Protein AF-A0A9W8LAB2-F1 (afdb_monomer_lite)

InterPro domains:
  IPR015324 Ribosomal protein Rsm22-like [PF09243] (4-76)
  IPR052571 Mitochondrial RNA Methyltransferase [PTHR13184] (13-107)

Structure (mmCIF, N/CA/C/O backbone):
data_AF-A0A9W8LAB2-F1
#
_entry.id   AF-A0A9W8LAB2-F1
#
loop_
_atom_site.group_PDB
_atom_site.id
_atom_site.type_symbol
_atom_site.label_atom_id
_atom_site.label_alt_id
_atom_site.label_comp_id
_atom_site.label_asym_id
_atom_site.label_entity_id
_atom_site.label_seq_id
_atom_site.pdbx_PDB_ins_code
_atom_site.Cartn_x
_atom_site.Cartn_y
_atom_site.Cartn_z
_atom_site.occupancy
_atom_site.B_iso_or_equiv
_atom_site.auth_seq_id
_atom_site.auth_comp_id
_atom_site.auth_asym_id
_atom_site.auth_atom_id
_atom_site.pdbx_PDB_model_num
ATOM 1 N N . PRO A 1 1 ? 32.498 5.915 -21.372 1.00 63.47 1 PRO A N 1
ATOM 2 C CA . PRO A 1 1 ? 32.405 4.663 -20.578 1.00 63.47 1 PRO A CA 1
ATOM 3 C C . PRO A 1 1 ? 31.506 4.723 -19.321 1.00 63.47 1 PRO A C 1
ATOM 5 O O . PRO A 1 1 ? 31.054 3.675 -18.876 1.00 63.47 1 PRO A O 1
ATOM 8 N N . SER A 1 2 ? 31.243 5.900 -18.728 1.00 63.25 2 SER A N 1
ATOM 9 C CA . SER A 1 2 ? 30.372 6.008 -17.538 1.00 63.25 2 SER A CA 1
ATOM 10 C C . SER A 1 2 ? 28.877 5.921 -17.897 1.00 63.25 2 SER A C 1
ATOM 12 O O . SER A 1 2 ? 28.150 5.104 -17.341 1.00 63.25 2 SER A O 1
ATOM 14 N N . ALA A 1 3 ? 28.433 6.671 -18.914 1.00 65.38 3 ALA A N 1
ATOM 15 C CA . ALA A 1 3 ? 27.027 6.737 -19.338 1.00 65.38 3 ALA A CA 1
ATOM 16 C C . ALA A 1 3 ? 26.431 5.389 -19.799 1.00 65.38 3 ALA A C 1
ATOM 18 O O . ALA A 1 3 ? 25.277 5.091 -19.502 1.00 65.38 3 ALA A O 1
ATOM 19 N N . GLU A 1 4 ? 27.215 4.538 -20.466 1.00 70.94 4 GLU A N 1
ATOM 20 C CA . GLU A 1 4 ? 26.762 3.205 -20.900 1.00 70.94 4 GLU A CA 1
ATOM 21 C C . GLU A 1 4 ? 26.526 2.254 -19.723 1.00 70.94 4 GLU A C 1
ATOM 23 O O . GLU A 1 4 ? 25.582 1.465 -19.747 1.00 70.94 4 GLU A O 1
ATOM 28 N N . ARG A 1 5 ? 27.329 2.367 -18.655 1.00 70.94 5 ARG A N 1
ATOM 29 C CA . ARG A 1 5 ? 27.134 1.593 -17.420 1.00 70.94 5 ARG A CA 1
ATOM 30 C C . ARG A 1 5 ? 25.842 2.006 -16.715 1.00 70.94 5 ARG A C 1
ATOM 32 O O . ARG A 1 5 ? 25.075 1.137 -16.315 1.00 70.94 5 ARG A O 1
ATOM 39 N N . PHE A 1 6 ? 25.560 3.309 -16.642 1.00 72.44 6 PHE A N 1
ATOM 40 C CA . PHE A 1 6 ? 24.293 3.822 -16.104 1.00 72.44 6 PHE A CA 1
ATOM 41 C C . PHE A 1 6 ? 23.083 3.386 -16.940 1.00 72.44 6 PHE A C 1
ATOM 43 O O . PHE A 1 6 ? 22.064 2.987 -16.382 1.00 72.44 6 PHE A O 1
ATOM 50 N N . SER A 1 7 ? 23.199 3.404 -18.272 1.00 78.06 7 SER A N 1
ATOM 51 C CA . SER A 1 7 ? 22.135 2.929 -19.163 1.00 78.06 7 SER A CA 1
ATOM 52 C C . SER A 1 7 ? 21.869 1.428 -18.999 1.00 78.06 7 SER A C 1
ATOM 54 O O . SER A 1 7 ? 20.711 1.016 -18.927 1.00 78.06 7 SER A O 1
ATOM 56 N N . GLY A 1 8 ? 22.923 0.613 -18.888 1.00 81.88 8 GLY A N 1
ATOM 57 C CA . GLY A 1 8 ? 22.796 -0.819 -18.622 1.00 81.88 8 GLY A CA 1
ATOM 58 C C . GLY A 1 8 ? 22.120 -1.119 -17.280 1.00 81.88 8 GLY A C 1
ATOM 59 O O . GLY A 1 8 ? 21.266 -1.999 -17.210 1.00 81.88 8 GLY A O 1
ATOM 60 N N . GLU A 1 9 ? 22.444 -0.363 -16.231 1.00 83.44 9 GLU A N 1
ATOM 61 C CA . GLU A 1 9 ? 21.836 -0.524 -14.904 1.00 83.44 9 GLU A CA 1
ATOM 62 C C . GLU A 1 9 ? 20.345 -0.137 -14.891 1.00 83.44 9 GLU A C 1
ATOM 64 O O . GLU A 1 9 ? 19.506 -0.830 -14.311 1.00 83.44 9 GLU A O 1
ATOM 69 N N . LEU A 1 10 ? 19.976 0.930 -15.605 1.00 83.75 10 LEU A N 1
ATOM 70 C CA . LEU A 1 10 ? 18.582 1.363 -15.720 1.00 83.75 10 LEU A CA 1
ATOM 71 C C . LEU A 1 10 ? 17.711 0.328 -16.460 1.00 83.75 10 LEU A C 1
ATOM 73 O O . LEU A 1 10 ? 16.554 0.105 -16.100 1.00 83.75 10 LEU A O 1
ATOM 77 N N . ARG A 1 11 ? 18.272 -0.349 -17.470 1.00 84.94 11 ARG A N 1
ATOM 78 C CA . ARG A 1 11 ? 17.584 -1.436 -18.189 1.00 84.94 11 ARG A CA 1
ATOM 79 C C . ARG A 1 11 ? 17.318 -2.627 -17.273 1.00 84.94 11 ARG A C 1
ATOM 81 O O . ARG A 1 11 ? 16.174 -3.054 -17.160 1.00 84.94 11 ARG A O 1
ATOM 88 N N . LYS A 1 12 ? 18.337 -3.076 -16.535 1.00 85.38 12 LYS A N 1
ATOM 89 C CA . LYS A 1 12 ? 18.211 -4.190 -15.580 1.00 85.38 12 LYS A CA 1
ATOM 90 C C . LYS A 1 12 ? 17.177 -3.914 -14.489 1.00 85.38 12 LYS A C 1
ATOM 92 O O . LYS A 1 12 ? 16.390 -4.791 -14.141 1.00 85.38 12 LYS A O 1
ATOM 97 N N . THR A 1 13 ? 17.162 -2.697 -13.944 1.00 88.19 13 THR A N 1
ATOM 98 C CA . THR A 1 13 ? 16.176 -2.320 -12.918 1.00 88.19 13 THR A CA 1
ATOM 99 C C . THR A 1 13 ? 14.758 -2.290 -13.483 1.00 88.19 13 THR A C 1
ATOM 101 O O . THR A 1 13 ? 13.843 -2.791 -12.836 1.00 88.19 13 THR A O 1
ATOM 104 N N . THR A 1 14 ? 14.575 -1.788 -14.704 1.00 88.94 14 THR A N 1
ATOM 105 C CA . THR A 1 14 ? 13.265 -1.761 -15.372 1.00 88.94 14 THR A CA 1
ATOM 106 C C . THR A 1 14 ? 12.745 -3.167 -15.668 1.00 88.94 14 THR A C 1
ATOM 108 O O . THR A 1 14 ? 11.589 -3.459 -15.375 1.00 88.94 14 THR A O 1
ATOM 111 N N . GLU A 1 15 ? 13.594 -4.057 -16.184 1.00 89.81 15 GLU A N 1
ATOM 112 C CA . GLU A 1 15 ? 13.246 -5.462 -16.440 1.00 89.81 15 GLU A CA 1
ATOM 113 C C . GLU A 1 15 ? 12.817 -6.176 -15.155 1.00 89.81 15 GLU A C 1
ATOM 115 O O . GLU A 1 15 ? 11.780 -6.838 -15.118 1.00 89.81 15 GLU A O 1
ATOM 120 N N . ARG A 1 16 ? 13.571 -5.980 -14.068 1.00 89.25 16 ARG A N 1
ATOM 121 C CA . ARG A 1 16 ? 13.224 -6.542 -12.761 1.00 89.25 16 ARG A CA 1
ATOM 122 C C . ARG A 1 16 ? 11.887 -6.009 -12.245 1.00 89.25 16 ARG A C 1
ATOM 124 O O . ARG A 1 16 ? 11.047 -6.793 -11.809 1.00 89.25 16 ARG A O 1
ATOM 131 N N . LEU A 1 17 ? 11.684 -4.693 -12.294 1.00 88.62 17 LEU A N 1
ATOM 132 C CA . LEU A 1 17 ? 10.442 -4.067 -11.840 1.00 88.62 17 LEU A CA 1
ATOM 133 C C . LEU A 1 17 ? 9.244 -4.532 -12.668 1.00 88.62 17 LEU A C 1
ATOM 135 O O . LEU A 1 17 ? 8.181 -4.767 -12.103 1.00 88.62 17 LEU A O 1
ATOM 139 N N . ALA A 1 18 ? 9.412 -4.711 -13.979 1.00 88.56 18 ALA A N 1
ATOM 140 C CA . ALA A 1 18 ? 8.357 -5.217 -14.847 1.00 88.56 18 ALA A CA 1
ATOM 141 C C . ALA A 1 18 ? 7.882 -6.611 -14.410 1.00 88.56 18 ALA A C 1
ATOM 143 O O . ALA A 1 18 ? 6.678 -6.851 -14.370 1.00 88.56 18 ALA A O 1
ATOM 144 N N . LEU A 1 19 ? 8.801 -7.503 -14.023 1.00 89.81 19 LEU A N 1
ATOM 145 C CA . LEU A 1 19 ? 8.452 -8.829 -13.501 1.00 89.81 19 LEU A CA 1
ATOM 146 C C . LEU A 1 19 ? 7.705 -8.744 -12.162 1.00 89.81 19 LEU A C 1
ATOM 148 O O . LEU A 1 19 ? 6.683 -9.403 -11.986 1.00 89.81 19 LEU A O 1
ATOM 152 N N . GLU A 1 20 ? 8.174 -7.910 -11.230 1.00 88.75 20 GLU A N 1
ATOM 153 C CA . GLU A 1 20 ? 7.532 -7.738 -9.917 1.00 88.75 20 GLU A CA 1
ATOM 154 C C . GLU A 1 20 ? 6.121 -7.132 -10.038 1.00 88.75 20 GLU A C 1
ATOM 156 O O . GLU A 1 20 ? 5.191 -7.571 -9.359 1.00 88.75 20 GLU A O 1
ATOM 161 N N . VAL A 1 21 ? 5.940 -6.182 -10.958 1.00 88.44 21 VAL A N 1
ATOM 162 C CA . VAL A 1 21 ? 4.675 -5.488 -11.237 1.00 88.44 21 VAL A CA 1
ATOM 163 C C . VAL A 1 21 ? 3.536 -6.448 -11.595 1.00 88.44 21 VAL A C 1
ATOM 165 O O . VAL A 1 21 ? 2.404 -6.214 -11.169 1.00 88.44 21 VAL A O 1
ATOM 168 N N . TYR A 1 22 ? 3.808 -7.547 -12.309 1.00 87.50 22 TYR A N 1
ATOM 169 C CA . TYR A 1 22 ? 2.784 -8.553 -12.637 1.00 87.50 22 TYR A CA 1
ATOM 170 C C . TYR A 1 22 ? 2.219 -9.271 -11.409 1.00 87.50 22 TYR A C 1
ATOM 172 O O . TYR A 1 22 ? 1.102 -9.786 -11.452 1.00 87.50 22 TYR A O 1
ATOM 180 N N . HIS A 1 23 ? 2.975 -9.305 -10.314 1.00 88.75 23 HIS A N 1
ATOM 181 C CA . HIS A 1 23 ? 2.564 -9.945 -9.069 1.00 88.75 23 HIS A CA 1
ATOM 182 C C . HIS A 1 23 ? 1.939 -8.967 -8.075 1.00 88.75 23 HIS A C 1
ATOM 184 O O . HIS A 1 23 ? 1.406 -9.397 -7.048 1.00 88.75 23 HIS A O 1
ATOM 190 N N . TRP A 1 24 ? 1.982 -7.662 -8.355 1.00 91.81 24 TRP A N 1
ATOM 191 C CA . TRP A 1 24 ? 1.390 -6.670 -7.472 1.00 91.81 24 TRP A CA 1
ATOM 192 C C . TRP A 1 24 ? -0.123 -6.602 -7.658 1.00 91.81 24 TRP A C 1
ATOM 194 O O . TRP A 1 24 ? -0.623 -6.523 -8.782 1.00 91.81 24 TRP A O 1
ATOM 204 N N . PRO A 1 25 ? -0.881 -6.599 -6.556 1.00 93.38 25 PRO A N 1
ATOM 205 C CA . PRO A 1 25 ? -2.321 -6.510 -6.632 1.00 93.38 25 PRO A CA 1
ATOM 206 C C . PRO A 1 25 ? -2.755 -5.107 -7.056 1.00 93.38 25 PRO A C 1
ATOM 208 O O . PRO A 1 25 ? -2.130 -4.096 -6.716 1.00 93.38 25 PRO A O 1
ATOM 211 N N . ARG A 1 26 ? -3.863 -5.051 -7.794 1.00 93.94 26 ARG A N 1
ATOM 212 C CA . ARG A 1 26 ? -4.408 -3.805 -8.339 1.00 93.94 26 ARG A CA 1
ATOM 213 C C . ARG A 1 26 ? -5.566 -3.305 -7.493 1.00 93.94 26 ARG A C 1
ATOM 215 O O . ARG A 1 26 ? -6.468 -4.079 -7.177 1.00 93.94 26 ARG A O 1
ATOM 222 N N . ILE A 1 27 ? -5.578 -2.020 -7.162 1.00 95.19 27 ILE A N 1
ATOM 223 C CA . ILE A 1 27 ? -6.644 -1.389 -6.381 1.00 95.19 27 ILE A CA 1
ATOM 224 C C . ILE A 1 27 ? -7.913 -1.289 -7.228 1.00 95.19 27 ILE A C 1
ATOM 226 O O . ILE A 1 27 ? -7.923 -0.645 -8.275 1.00 95.19 27 ILE A O 1
ATOM 230 N N . ILE A 1 28 ? -9.001 -1.894 -6.756 1.00 94.06 28 ILE A N 1
ATOM 231 C CA . ILE A 1 28 ? -10.265 -1.981 -7.503 1.00 94.06 28 ILE A CA 1
ATOM 232 C C . ILE A 1 28 ? -11.340 -1.005 -7.022 1.00 94.06 28 ILE A C 1
ATOM 234 O O . ILE A 1 28 ? -12.332 -0.815 -7.716 1.00 94.06 28 ILE A O 1
ATOM 238 N N . LEU A 1 29 ? -11.154 -0.376 -5.859 1.00 92.00 29 LEU A N 1
ATOM 239 C CA . LEU A 1 29 ? -12.068 0.630 -5.313 1.00 92.00 29 LEU A CA 1
ATOM 240 C C . LEU A 1 29 ? -11.283 1.803 -4.712 1.00 92.00 29 LEU A C 1
ATOM 242 O O . LEU A 1 29 ? -10.164 1.598 -4.234 1.00 92.00 29 LEU A O 1
ATOM 246 N N . PRO A 1 30 ? -11.855 3.022 -4.676 1.00 93.38 30 PRO A N 1
ATOM 247 C CA . PRO A 1 30 ? -11.221 4.166 -4.030 1.00 93.38 30 PRO A CA 1
ATOM 248 C C . PRO A 1 30 ? -10.811 3.864 -2.573 1.00 93.38 30 PRO A C 1
ATOM 250 O O . PRO A 1 30 ? -11.649 3.413 -1.784 1.00 93.38 30 PRO A O 1
ATOM 253 N N . PRO A 1 31 ? -9.551 4.133 -2.176 1.00 94.75 31 PRO A N 1
ATOM 254 C CA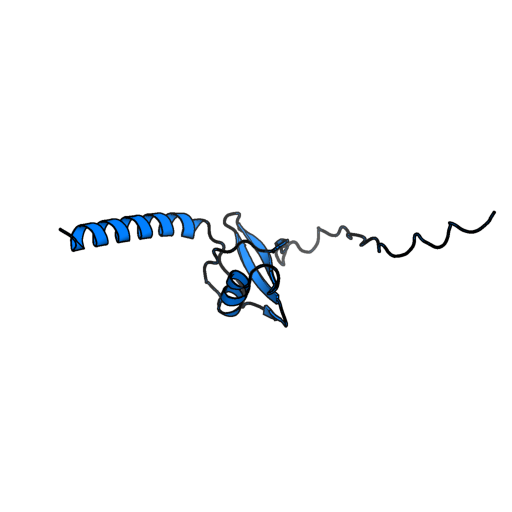 . PRO A 1 31 ? -9.081 3.914 -0.809 1.00 94.75 31 PRO A CA 1
ATOM 255 C C . PRO A 1 31 ? -9.915 4.624 0.262 1.00 94.75 31 PRO A C 1
ATOM 257 O O . PRO A 1 31 ? -10.114 5.842 0.230 1.00 94.75 31 PRO A O 1
ATOM 260 N N . MET A 1 32 ? -10.331 3.881 1.289 1.00 94.94 32 MET A N 1
ATOM 261 C CA . MET A 1 32 ? -11.093 4.414 2.415 1.00 94.94 32 MET A CA 1
ATOM 262 C C . MET A 1 32 ? -10.150 4.951 3.496 1.00 94.94 32 MET A C 1
ATOM 264 O O . MET A 1 32 ? -9.523 4.204 4.255 1.00 94.94 32 MET A O 1
ATOM 268 N N . LYS A 1 33 ? -10.057 6.280 3.585 1.00 94.81 33 LYS A N 1
ATOM 269 C CA . LYS A 1 33 ? -9.153 6.983 4.505 1.00 94.81 33 LYS A CA 1
ATOM 270 C C . LYS A 1 33 ? -9.821 7.153 5.871 1.00 94.81 33 LYS A C 1
ATOM 272 O O . LYS A 1 33 ? -10.840 7.824 5.995 1.00 94.81 33 LYS A O 1
ATOM 277 N N . ARG A 1 34 ? -9.223 6.582 6.917 1.00 92.50 34 ARG A N 1
ATOM 278 C CA . ARG A 1 34 ? -9.667 6.727 8.313 1.00 92.50 34 ARG A CA 1
ATOM 279 C C . ARG A 1 34 ? -8.560 7.370 9.154 1.00 92.50 34 ARG A C 1
ATOM 281 O O . ARG A 1 34 ? -7.439 7.602 8.686 1.00 92.50 34 ARG A O 1
ATOM 288 N N . LYS A 1 35 ? -8.858 7.686 10.418 1.00 92.88 35 LYS A N 1
ATOM 289 C CA . LYS A 1 35 ? -7.849 8.191 11.358 1.00 92.88 35 LYS A CA 1
ATOM 290 C C . LYS A 1 35 ? -6.905 7.042 11.738 1.00 92.88 35 LYS A C 1
ATOM 292 O O . LYS A 1 35 ? -7.315 6.069 12.362 1.00 92.88 35 LYS A O 1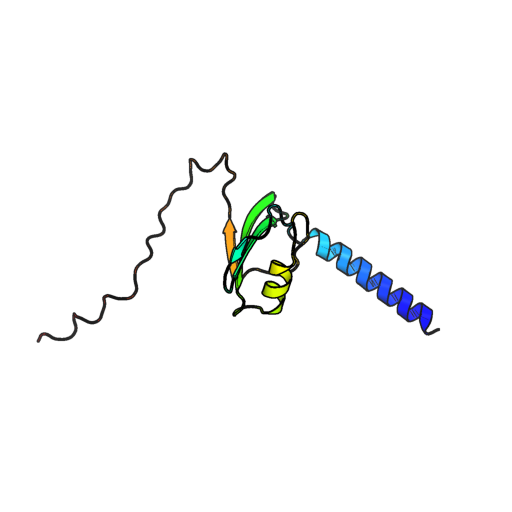
ATOM 297 N N . GLY A 1 36 ? -5.642 7.138 11.324 1.00 93.06 36 GLY A N 1
ATOM 298 C CA . GLY A 1 36 ? -4.583 6.188 11.691 1.00 93.06 36 GLY A CA 1
ATOM 299 C C . GLY A 1 36 ? -4.532 4.882 10.887 1.00 93.06 36 GLY A C 1
ATOM 300 O O . GLY A 1 36 ? -3.576 4.124 11.058 1.00 93.06 36 GLY A O 1
ATOM 301 N N . HIS A 1 37 ? -5.490 4.632 9.992 1.00 95.06 37 HIS A N 1
ATOM 302 C CA . HIS A 1 37 ? -5.453 3.502 9.064 1.00 95.06 37 HIS A CA 1
ATOM 303 C C . HIS A 1 37 ? -6.121 3.829 7.722 1.00 95.06 37 HIS A C 1
ATOM 305 O O . HIS A 1 37 ? -6.916 4.766 7.618 1.00 95.06 37 HIS A O 1
ATOM 311 N N . VAL A 1 38 ? -5.769 3.063 6.696 1.00 96.31 38 VAL A N 1
ATOM 312 C CA . VAL A 1 38 ? -6.376 3.093 5.364 1.00 96.31 38 VAL A CA 1
ATOM 313 C C . VAL A 1 38 ? -6.809 1.683 5.019 1.00 96.31 38 VAL A C 1
ATOM 315 O O . VAL A 1 38 ? -6.065 0.732 5.262 1.00 96.31 38 VAL A O 1
ATOM 318 N N . VAL A 1 39 ? -8.009 1.565 4.467 1.00 95.44 39 VAL A N 1
ATOM 319 C CA . VAL A 1 39 ? -8.518 0.306 3.932 1.00 95.44 39 VAL A CA 1
ATOM 320 C C . VAL A 1 39 ? -8.566 0.431 2.419 1.00 95.44 39 VAL A C 1
ATOM 322 O O . VAL A 1 39 ? -9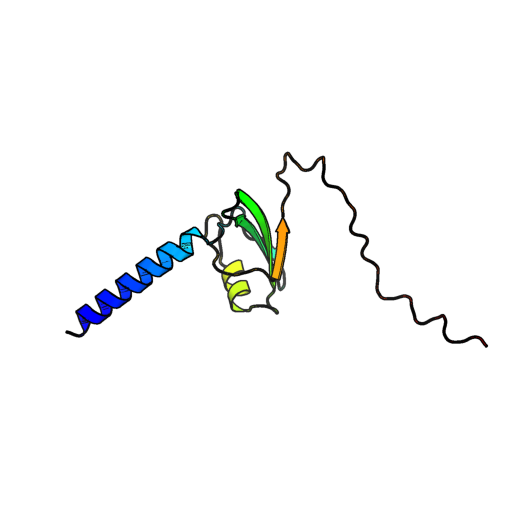.159 1.381 1.908 1.00 95.44 39 VAL A O 1
ATOM 325 N N . ILE A 1 40 ? -7.939 -0.505 1.718 1.00 95.31 40 ILE A N 1
ATOM 326 C CA . ILE A 1 40 ? -7.980 -0.588 0.258 1.00 95.31 40 ILE A CA 1
ATOM 327 C C . ILE A 1 40 ? -8.543 -1.944 -0.146 1.00 95.31 40 ILE A C 1
ATOM 329 O O . ILE A 1 40 ? -8.300 -2.941 0.533 1.00 95.31 40 ILE A O 1
ATOM 333 N N . ASP A 1 41 ? -9.317 -1.972 -1.225 1.00 94.50 41 ASP A N 1
ATOM 334 C CA . ASP A 1 41 ? -9.777 -3.217 -1.830 1.00 94.50 41 ASP A CA 1
ATOM 335 C C . ASP A 1 41 ? -8.945 -3.468 -3.085 1.00 94.50 41 ASP A C 1
ATOM 337 O O . ASP A 1 41 ? -8.845 -2.600 -3.957 1.00 94.50 41 ASP A O 1
ATOM 341 N N . VAL A 1 42 ? -8.324 -4.640 -3.148 1.00 94.44 42 VAL A N 1
ATOM 342 C CA . VAL A 1 42 ? -7.377 -5.018 -4.191 1.00 94.44 42 VAL A CA 1
ATOM 343 C C . VAL A 1 42 ? -7.791 -6.322 -4.861 1.00 94.44 42 VAL A C 1
ATOM 345 O O . VAL A 1 42 ? -8.448 -7.166 -4.254 1.00 94.44 42 VAL A O 1
ATOM 348 N N . SER A 1 43 ? -7.410 -6.477 -6.123 1.00 91.62 43 SER A N 1
ATOM 349 C CA . SER A 1 43 ? -7.507 -7.730 -6.867 1.00 91.62 43 SER A CA 1
ATOM 350 C C . SER A 1 43 ? -6.150 -8.418 -6.858 1.00 91.62 43 SER A C 1
ATOM 352 O O . SER A 1 43 ? -5.146 -7.839 -7.280 1.00 91.62 43 SER A O 1
ATOM 354 N N . THR A 1 44 ? -6.123 -9.638 -6.338 1.00 85.88 44 THR A N 1
ATOM 355 C CA . THR A 1 44 ? -4.931 -10.488 -6.318 1.00 85.88 44 THR A CA 1
ATOM 356 C C . THR A 1 44 ? -4.832 -11.254 -7.640 1.00 85.88 44 THR A C 1
ATOM 358 O O . THR A 1 44 ? -5.848 -11.527 -8.279 1.00 85.88 44 THR A O 1
ATOM 361 N N . VAL A 1 45 ? -3.625 -11.677 -8.032 1.00 84.25 45 VAL A N 1
ATOM 362 C CA . VAL A 1 45 ? -3.386 -12.531 -9.220 1.00 84.25 45 VAL A CA 1
ATOM 363 C C . VAL A 1 45 ? -4.211 -13.826 -9.235 1.00 84.25 45 VAL A C 1
ATOM 365 O O . VAL A 1 45 ? -4.452 -14.402 -10.287 1.00 84.25 45 VAL A O 1
ATOM 368 N N . THR A 1 46 ? -4.695 -14.268 -8.073 1.00 84.00 46 THR A N 1
ATOM 369 C CA . THR A 1 46 ? -5.592 -15.422 -7.915 1.00 84.00 46 THR A CA 1
ATOM 370 C C . THR A 1 46 ? -7.036 -15.147 -8.353 1.00 84.00 46 THR A C 1
ATOM 372 O O . THR A 1 46 ? -7.884 -16.027 -8.230 1.00 84.00 46 THR A O 1
ATOM 375 N N . GLY A 1 47 ? -7.348 -13.929 -8.809 1.00 83.75 47 GLY A N 1
ATOM 376 C CA . GLY A 1 47 ? -8.695 -13.511 -9.208 1.00 83.75 47 GLY A CA 1
ATOM 377 C C . GLY A 1 47 ? -9.628 -13.199 -8.036 1.00 83.75 47 GLY A C 1
ATOM 378 O O . GLY A 1 47 ? -10.803 -12.908 -8.246 1.00 83.75 47 GLY A O 1
ATOM 379 N N . LYS A 1 48 ? -9.127 -13.241 -6.795 1.00 88.00 48 LYS A N 1
ATOM 380 C CA . LYS A 1 48 ? -9.901 -12.905 -5.596 1.00 88.00 48 LYS A CA 1
ATOM 381 C C . LYS A 1 48 ? -9.797 -11.421 -5.282 1.00 88.00 48 LYS A C 1
ATOM 383 O O . LYS A 1 48 ? -8.754 -10.794 -5.471 1.00 88.00 48 LYS A O 1
ATOM 388 N N . VAL A 1 49 ? -10.885 -10.883 -4.741 1.00 90.81 49 VAL A N 1
ATOM 389 C CA . VAL A 1 49 ? -10.896 -9.543 -4.162 1.00 90.81 49 VAL A CA 1
ATOM 390 C C . VAL A 1 49 ? -10.564 -9.637 -2.683 1.00 90.81 49 VAL A C 1
ATOM 392 O O . VAL A 1 49 ? -11.249 -10.303 -1.905 1.00 90.81 49 VAL A O 1
ATOM 395 N N . GLU A 1 50 ? -9.535 -8.913 -2.279 1.00 92.12 50 GLU A N 1
ATOM 396 C CA . GLU A 1 50 ? -9.088 -8.834 -0.902 1.00 92.12 50 GLU A CA 1
ATOM 397 C C . GLU A 1 50 ? -9.214 -7.410 -0.379 1.00 92.12 50 GLU A C 1
ATOM 399 O O . GLU A 1 50 ? -8.955 -6.425 -1.065 1.00 92.12 50 GLU A O 1
ATOM 404 N N . ARG A 1 51 ? -9.606 -7.301 0.884 1.00 93.38 51 ARG A N 1
ATOM 405 C CA . ARG A 1 51 ? -9.622 -6.063 1.643 1.00 93.38 51 ARG A CA 1
ATOM 406 C C . ARG A 1 51 ? -8.392 -6.007 2.523 1.00 93.38 51 ARG A C 1
ATOM 408 O O . ARG A 1 51 ? -8.224 -6.813 3.439 1.00 93.38 51 ARG A O 1
ATOM 415 N N . TRP A 1 52 ? -7.559 -5.019 2.265 1.00 94.56 52 TRP A N 1
ATOM 416 C CA . TRP A 1 52 ? -6.280 -4.815 2.918 1.00 94.56 52 TRP A CA 1
ATOM 417 C C . TRP A 1 52 ? -6.351 -3.621 3.862 1.00 94.56 52 TRP A C 1
ATOM 419 O O . TRP A 1 52 ? -6.867 -2.560 3.508 1.00 94.56 52 TRP A O 1
ATOM 429 N N . THR A 1 53 ? -5.827 -3.786 5.078 1.00 95.06 53 THR A N 1
ATOM 430 C CA . THR A 1 53 ? -5.764 -2.703 6.072 1.00 95.06 53 THR A CA 1
ATOM 431 C C . THR A 1 53 ? -4.323 -2.316 6.383 1.00 95.06 53 THR A C 1
ATOM 433 O O . THR A 1 53 ? -3.541 -3.120 6.896 1.00 95.06 53 THR A O 1
ATOM 436 N N . PHE A 1 54 ? -4.003 -1.043 6.152 1.00 94.75 54 PHE A N 1
ATOM 437 C CA . PHE A 1 54 ? -2.704 -0.438 6.441 1.00 94.75 54 PHE A CA 1
ATOM 438 C C . PHE A 1 54 ? -2.813 0.522 7.619 1.00 94.75 54 PHE A C 1
ATOM 440 O O . PHE A 1 54 ? -3.581 1.482 7.578 1.00 94.75 54 PHE A O 1
ATOM 447 N N . THR A 1 55 ? -2.031 0.295 8.677 1.00 95.75 55 THR A N 1
ATOM 448 C CA . THR A 1 55 ? -2.027 1.150 9.874 1.00 95.75 55 THR A CA 1
ATOM 449 C C . THR A 1 55 ? -0.759 1.994 9.952 1.00 95.75 55 THR A C 1
ATOM 451 O O . THR A 1 55 ? 0.334 1.534 9.623 1.00 95.75 55 THR A O 1
ATOM 454 N N . LYS A 1 56 ? -0.882 3.224 10.468 1.00 94.56 56 LYS A N 1
ATOM 455 C CA . LYS A 1 56 ? 0.250 4.154 10.642 1.00 94.56 56 LYS A CA 1
ATOM 456 C C . LYS A 1 56 ? 1.342 3.599 11.566 1.00 94.56 56 LYS A C 1
ATOM 458 O O . LYS A 1 56 ? 2.508 3.948 11.413 1.00 94.56 56 LYS A O 1
ATOM 463 N N . THR A 1 57 ? 0.953 2.775 12.539 1.00 93.38 57 THR A N 1
ATOM 464 C CA . THR A 1 57 ? 1.856 2.196 13.544 1.00 93.38 57 THR A CA 1
ATOM 465 C C . THR A 1 57 ? 2.666 1.018 13.023 1.00 93.38 57 THR A C 1
ATOM 467 O O . THR A 1 57 ? 3.763 0.800 13.517 1.00 93.38 57 THR A O 1
ATOM 470 N N . HIS A 1 58 ? 2.146 0.261 12.053 1.00 90.50 58 HIS A N 1
ATOM 471 C CA . HIS A 1 58 ? 2.827 -0.929 11.548 1.00 90.50 58 HIS A CA 1
ATOM 472 C C . HIS A 1 58 ? 3.823 -0.586 10.440 1.00 90.50 58 HIS A C 1
ATOM 474 O O . HIS A 1 58 ? 4.958 -1.040 10.472 1.00 90.50 58 HIS A O 1
ATOM 480 N N . SER A 1 59 ? 3.421 0.265 9.494 1.00 92.06 59 SER A N 1
ATOM 481 C CA . SER A 1 59 ? 4.313 0.736 8.438 1.00 92.06 59 SER A CA 1
ATOM 482 C C . SER A 1 59 ? 3.975 2.172 8.068 1.00 92.06 59 SER A C 1
ATOM 484 O O . SER A 1 59 ? 2.899 2.464 7.548 1.00 92.06 59 SER A O 1
ATOM 486 N N . LYS A 1 60 ? 4.912 3.091 8.335 1.00 94.25 60 LYS A N 1
ATOM 487 C CA . LYS A 1 60 ? 4.763 4.507 7.969 1.00 94.25 60 LYS A CA 1
ATOM 488 C C . LYS A 1 60 ? 4.752 4.686 6.450 1.00 94.25 60 LYS A C 1
ATOM 490 O O . LYS A 1 60 ? 3.998 5.528 5.968 1.00 94.25 60 LYS A O 1
ATOM 495 N N . GLN A 1 61 ? 5.563 3.905 5.732 1.00 94.94 61 GLN A N 1
ATOM 496 C CA . GLN A 1 61 ? 5.687 3.989 4.279 1.00 94.94 61 GLN A CA 1
ATOM 497 C C . GLN A 1 61 ? 4.427 3.456 3.598 1.00 94.94 61 GLN A C 1
ATOM 499 O O . GLN A 1 61 ? 3.727 4.227 2.950 1.00 94.94 61 GLN A O 1
ATOM 504 N N . ALA A 1 62 ? 4.040 2.209 3.884 1.00 94.94 62 ALA A N 1
ATOM 505 C CA . ALA A 1 62 ? 2.828 1.623 3.314 1.00 94.94 62 ALA A CA 1
ATOM 506 C C . ALA A 1 62 ? 1.571 2.432 3.677 1.00 94.94 62 ALA A C 1
ATOM 508 O O . ALA A 1 62 ? 0.685 2.605 2.850 1.00 94.94 62 ALA A O 1
ATOM 509 N N . TYR A 1 63 ? 1.501 3.005 4.888 1.00 95.88 63 TYR A N 1
ATOM 510 C CA . TYR A 1 63 ? 0.411 3.909 5.266 1.00 95.88 63 TYR A CA 1
ATOM 511 C C . TYR A 1 63 ? 0.379 5.195 4.428 1.00 95.88 63 TYR A C 1
ATOM 513 O O . TYR A 1 63 ? -0.699 5.638 4.029 1.00 95.88 63 TYR A O 1
ATOM 521 N N . ARG A 1 64 ? 1.533 5.831 4.183 1.00 96.06 64 ARG A N 1
ATOM 522 C CA . ARG A 1 64 ? 1.614 7.046 3.354 1.00 96.06 64 ARG A CA 1
ATOM 523 C C . ARG A 1 64 ? 1.248 6.745 1.904 1.00 96.06 64 ARG A C 1
ATOM 525 O O . ARG A 1 64 ? 0.473 7.506 1.330 1.00 96.06 64 ARG A O 1
ATOM 532 N N . ASP A 1 65 ? 1.738 5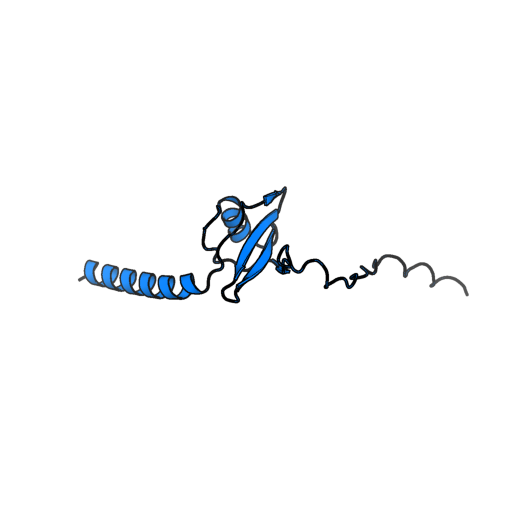.632 1.374 1.00 95.69 65 ASP A N 1
ATOM 533 C CA . ASP A 1 65 ? 1.480 5.209 -0.001 1.00 95.69 65 ASP A CA 1
ATOM 534 C C . ASP A 1 65 ? 0.009 4.827 -0.177 1.00 95.69 65 ASP A C 1
ATOM 536 O O . ASP A 1 65 ? -0.657 5.362 -1.056 1.00 95.69 65 ASP A O 1
ATOM 540 N N . ALA A 1 66 ? -0.571 4.052 0.747 1.00 95.56 66 ALA A N 1
ATOM 541 C CA . ALA A 1 66 ? -1.995 3.705 0.723 1.00 95.56 66 ALA A CA 1
ATOM 542 C C . ALA A 1 66 ? -2.915 4.939 0.779 1.00 95.56 66 ALA A C 1
ATOM 544 O O . ALA A 1 66 ? -4.001 4.936 0.206 1.00 95.56 66 ALA A O 1
ATOM 545 N N . ARG A 1 67 ? -2.510 6.022 1.465 1.00 95.31 67 ARG A N 1
ATOM 546 C CA . ARG A 1 67 ? -3.285 7.280 1.496 1.00 95.31 67 ARG A CA 1
ATOM 547 C C . ARG A 1 67 ? -3.257 8.048 0.178 1.00 95.31 67 ARG A C 1
ATOM 549 O O . ARG A 1 67 ? -4.178 8.841 -0.051 1.00 95.31 67 ARG A O 1
ATOM 556 N N . LYS A 1 68 ? -2.180 7.901 -0.594 1.00 95.50 68 LYS A N 1
ATOM 557 C CA . LYS A 1 68 ? -1.964 8.573 -1.881 1.00 95.50 68 LYS A CA 1
ATOM 558 C C . LYS A 1 68 ? -2.425 7.730 -3.067 1.00 95.50 68 LYS A C 1
ATOM 560 O O . LYS A 1 68 ? -2.645 8.295 -4.128 1.00 95.50 68 LYS A O 1
ATOM 565 N N . ALA A 1 69 ? -2.589 6.428 -2.863 1.00 95.31 69 ALA A N 1
ATOM 566 C CA . ALA A 1 69 ? -3.079 5.517 -3.874 1.00 95.31 69 ALA A CA 1
ATOM 567 C C . ALA A 1 69 ? -4.491 5.891 -4.352 1.00 95.31 69 ALA A C 1
ATOM 569 O O . ALA A 1 69 ? -5.301 6.461 -3.608 1.00 95.31 69 ALA A O 1
ATOM 570 N N . SER A 1 70 ? -4.761 5.540 -5.600 1.00 94.75 70 SER A N 1
ATOM 571 C CA . SER A 1 70 ? -5.999 5.768 -6.329 1.00 94.75 70 SER A CA 1
ATOM 572 C C . SER A 1 70 ? -6.512 4.462 -6.931 1.00 94.75 70 SER A C 1
ATOM 574 O O . SER A 1 70 ? -5.866 3.414 -6.881 1.00 94.75 70 SER A O 1
ATOM 576 N N . TRP A 1 71 ? -7.733 4.506 -7.456 1.00 94.12 71 TRP A N 1
ATOM 577 C CA . TRP A 1 71 ? -8.294 3.375 -8.184 1.00 94.12 71 TRP A CA 1
ATOM 578 C C . TRP A 1 71 ? -7.435 3.042 -9.413 1.00 94.12 71 TRP A C 1
ATOM 580 O O . TRP A 1 71 ? -7.027 3.944 -10.137 1.00 94.12 71 TRP A O 1
ATOM 590 N N . GLY A 1 72 ? -7.176 1.754 -9.643 1.00 92.31 72 GLY A N 1
ATOM 591 C CA . GLY A 1 72 ? -6.394 1.260 -10.777 1.00 92.31 72 GLY A CA 1
ATOM 592 C C . GLY A 1 72 ? -4.890 1.119 -10.525 1.00 92.31 72 GLY A C 1
ATOM 593 O O . GLY A 1 72 ? -4.229 0.450 -11.326 1.00 92.31 72 GLY A O 1
ATOM 594 N N . ASP A 1 73 ? -4.368 1.666 -9.423 1.00 93.31 73 ASP A N 1
ATOM 595 C CA . ASP A 1 73 ? -2.947 1.592 -9.069 1.00 93.31 73 ASP A CA 1
ATOM 596 C C . ASP A 1 73 ? -2.518 0.168 -8.685 1.00 93.31 73 ASP A C 1
ATOM 598 O O . ASP A 1 73 ? -3.288 -0.607 -8.108 1.00 93.31 73 ASP A O 1
ATOM 602 N N . LEU A 1 74 ? -1.255 -0.155 -8.965 1.00 93.38 74 LEU A N 1
ATOM 603 C CA . LEU A 1 74 ? -0.582 -1.354 -8.465 1.00 93.38 74 LEU A CA 1
ATOM 604 C C . LEU A 1 74 ? 0.021 -1.066 -7.091 1.00 93.38 74 LEU A C 1
ATOM 606 O O . LEU A 1 74 ? 0.644 -0.021 -6.896 1.00 93.38 74 LEU A O 1
ATOM 610 N N . PHE A 1 75 ? -0.145 -1.986 -6.141 1.00 92.31 75 PHE A N 1
ATOM 611 C CA . PHE A 1 75 ? 0.256 -1.745 -4.758 1.00 92.31 75 PHE A CA 1
ATOM 612 C C . PHE A 1 75 ? 1.298 -2.763 -4.257 1.00 92.31 75 PHE A C 1
ATOM 614 O O . PHE A 1 75 ? 0.936 -3.904 -3.984 1.00 92.31 75 PHE A O 1
ATOM 621 N N . PRO A 1 76 ? 2.577 -2.374 -4.073 1.00 92.06 76 PRO A N 1
ATOM 622 C CA . PRO A 1 76 ? 3.672 -3.310 -3.779 1.00 92.06 76 PRO A CA 1
ATOM 623 C C . PRO A 1 76 ? 3.756 -3.764 -2.312 1.00 92.06 76 PRO A C 1
ATOM 625 O O . PRO A 1 76 ? 4.593 -4.594 -1.964 1.00 92.06 76 PRO A O 1
ATOM 628 N N . HIS A 1 77 ? 2.948 -3.192 -1.415 1.00 91.94 77 HIS A N 1
ATOM 629 C CA . HIS A 1 77 ? 3.092 -3.413 0.027 1.00 91.94 77 HIS A CA 1
ATOM 630 C C . HIS A 1 77 ? 2.216 -4.548 0.531 1.00 91.94 77 HIS A C 1
ATOM 632 O O . HIS A 1 77 ? 1.032 -4.603 0.218 1.00 91.94 77 HIS A O 1
ATOM 638 N N . THR A 1 78 ? 2.744 -5.367 1.435 1.00 87.56 78 THR A N 1
ATOM 639 C CA . THR A 1 78 ? 1.951 -6.375 2.141 1.00 87.56 78 THR A CA 1
ATOM 640 C C . THR A 1 78 ? 1.141 -5.747 3.285 1.00 87.56 78 THR A C 1
ATOM 642 O O . THR A 1 78 ? 1.648 -4.907 4.040 1.00 87.56 78 THR A O 1
ATOM 645 N N . PRO A 1 79 ? -0.142 -6.109 3.441 1.00 86.50 79 PRO A N 1
ATOM 646 C CA . PRO A 1 79 ? -0.985 -5.566 4.495 1.00 86.50 79 PRO A CA 1
ATOM 647 C C . PRO A 1 79 ? -0.742 -6.267 5.829 1.00 86.50 79 PRO A C 1
ATOM 649 O O . PRO A 1 79 ? -0.332 -7.423 5.895 1.00 86.50 79 PRO A O 1
ATOM 652 N N . LYS A 1 80 ? -1.116 -5.593 6.920 1.00 82.00 80 LYS A N 1
ATOM 653 C CA . LYS A 1 80 ? -1.135 -6.222 8.249 1.00 82.00 80 LYS A CA 1
ATOM 654 C C . LYS A 1 80 ? -2.260 -7.255 8.376 1.00 82.00 80 LYS A C 1
ATOM 656 O O . LYS A 1 80 ? -2.144 -8.222 9.120 1.00 82.00 80 LYS A O 1
ATOM 661 N N . SER A 1 81 ? -3.392 -6.980 7.735 1.00 81.44 81 SER A N 1
ATOM 662 C CA . SER A 1 81 ? -4.591 -7.810 7.796 1.00 81.44 81 SER A CA 1
ATOM 663 C C . SER A 1 81 ? -5.242 -7.857 6.423 1.00 81.44 81 SER A C 1
ATOM 665 O O . SER A 1 81 ? -5.463 -6.811 5.802 1.00 81.44 81 SER A O 1
ATOM 667 N N . VAL A 1 82 ? -5.533 -9.085 6.001 1.00 84.06 82 VAL A N 1
ATOM 668 C CA . VAL A 1 82 ? -6.234 -9.435 4.770 1.00 84.06 82 VAL A CA 1
ATOM 669 C C . VAL A 1 82 ? -7.594 -9.999 5.156 1.00 84.06 82 VAL A C 1
ATOM 671 O O . VAL A 1 82 ? -7.676 -10.915 5.974 1.00 84.06 82 VAL A O 1
ATOM 674 N N . ALA A 1 83 ? -8.659 -9.466 4.568 1.00 83.38 83 ALA A N 1
ATOM 675 C CA . ALA A 1 83 ? -9.981 -10.073 4.609 1.00 83.38 83 ALA A CA 1
ATOM 676 C C . ALA A 1 83 ? -10.442 -10.337 3.175 1.00 83.38 83 ALA A C 1
ATOM 678 O O . ALA A 1 83 ? -10.522 -9.406 2.378 1.00 83.38 83 ALA A O 1
ATOM 679 N N . VAL A 1 84 ? -10.749 -11.586 2.832 1.00 82.19 84 VAL A N 1
ATOM 680 C CA . VAL A 1 84 ? -11.300 -11.907 1.508 1.00 82.19 84 VAL A CA 1
ATOM 681 C C . VAL A 1 84 ? -12.706 -11.325 1.424 1.00 82.19 84 VAL A C 1
ATOM 683 O O . VAL A 1 84 ? -13.536 -11.562 2.305 1.00 82.19 84 VAL A O 1
ATOM 686 N N . ARG A 1 85 ? -12.977 -10.537 0.383 1.00 77.12 85 ARG A N 1
ATOM 687 C CA . ARG A 1 85 ? -14.335 -10.082 0.096 1.00 77.12 85 ARG A CA 1
ATOM 688 C C . ARG A 1 85 ? -15.044 -11.205 -0.655 1.00 77.12 85 ARG A C 1
ATOM 690 O O . ARG A 1 85 ? -14.598 -11.542 -1.752 1.00 77.12 85 ARG A O 1
ATOM 697 N N . PRO A 1 86 ? -16.134 -11.781 -0.120 1.00 67.06 86 PRO A N 1
ATOM 698 C CA . PRO A 1 86 ? -16.998 -12.588 -0.961 1.00 67.06 86 PRO A CA 1
ATOM 699 C C . PRO A 1 86 ? -17.492 -11.695 -2.103 1.00 67.06 86 PRO A C 1
ATOM 701 O O . PRO A 1 86 ? -17.812 -10.520 -1.886 1.00 67.06 86 PRO A O 1
ATOM 704 N N . HIS A 1 87 ? -17.512 -12.223 -3.328 1.00 60.06 87 HIS A N 1
ATOM 705 C CA . HIS A 1 87 ? -18.177 -11.539 -4.434 1.00 60.06 87 HIS A CA 1
ATOM 706 C C . HIS A 1 87 ? -19.600 -11.182 -3.990 1.00 60.06 87 HIS A C 1
ATOM 708 O O . HIS A 1 87 ? -20.231 -11.969 -3.287 1.00 60.06 87 HIS A O 1
ATOM 714 N N . PHE A 1 88 ? -20.117 -10.018 -4.393 1.00 53.38 88 PHE A N 1
ATOM 715 C CA . PHE A 1 88 ? -21.478 -9.594 -4.033 1.00 53.38 88 PHE A CA 1
ATOM 716 C C . PHE A 1 88 ? -22.544 -10.667 -4.352 1.00 53.38 88 PHE A C 1
ATOM 718 O O . PHE A 1 88 ? -23.543 -10.737 -3.650 1.00 53.38 88 PHE A O 1
ATOM 725 N N . ALA A 1 89 ? -22.293 -11.549 -5.330 1.00 48.75 89 ALA A N 1
ATOM 726 C CA . ALA A 1 89 ? -23.156 -12.682 -5.682 1.00 48.75 89 ALA A CA 1
ATOM 727 C C . ALA A 1 89 ? -22.988 -13.947 -4.806 1.00 48.75 89 ALA A C 1
ATOM 729 O O . ALA A 1 89 ? -23.862 -14.801 -4.800 1.00 48.75 89 ALA A O 1
ATOM 730 N N . ALA A 1 90 ? -21.887 -14.092 -4.064 1.00 46.97 90 ALA A N 1
ATOM 731 C CA . ALA A 1 90 ? -21.584 -15.276 -3.246 1.00 46.97 90 ALA A CA 1
ATOM 732 C C . ALA A 1 90 ? -21.866 -15.067 -1.744 1.00 46.97 90 ALA A C 1
ATOM 734 O O . ALA A 1 90 ? -21.540 -15.919 -0.918 1.00 46.97 90 ALA A O 1
ATOM 735 N N . ALA A 1 91 ? -22.452 -13.925 -1.371 1.00 49.03 91 ALA A N 1
ATOM 736 C CA . ALA A 1 91 ? -22.715 -13.553 0.019 1.00 49.03 91 ALA A CA 1
ATOM 737 C C . ALA A 1 91 ? -23.776 -14.428 0.721 1.00 49.03 91 ALA A C 1
ATOM 739 O O . ALA A 1 91 ? -23.984 -14.270 1.923 1.00 49.03 91 ALA A O 1
ATOM 740 N N . GLU A 1 92 ? -24.421 -15.357 0.013 1.00 50.56 92 GLU A N 1
ATOM 741 C CA . GLU A 1 92 ? -25.475 -16.197 0.585 1.00 50.56 92 GLU A CA 1
ATOM 742 C C . GLU A 1 92 ? -24.953 -17.417 1.373 1.00 50.56 92 GLU A C 1
ATOM 744 O O . GLU A 1 92 ? -25.653 -17.891 2.261 1.00 50.56 92 GLU A O 1
ATOM 749 N N . GLN A 1 93 ? -23.721 -17.905 1.154 1.00 50.22 93 GLN A N 1
ATOM 750 C CA . GLN A 1 93 ? -23.324 -19.238 1.666 1.00 50.22 93 GLN A CA 1
ATOM 751 C C . GLN A 1 93 ? -22.070 -19.310 2.554 1.00 50.22 93 GLN A C 1
ATOM 753 O O . GLN A 1 93 ? -21.511 -20.385 2.744 1.00 50.22 93 GLN A O 1
ATOM 758 N N . ALA A 1 94 ? -21.627 -18.215 3.174 1.00 50.53 94 ALA A N 1
ATOM 759 C CA . ALA A 1 94 ? -20.530 -18.291 4.149 1.00 50.53 94 ALA A CA 1
ATOM 760 C C . ALA A 1 94 ? -20.804 -17.451 5.399 1.00 50.53 94 ALA A C 1
ATOM 762 O O . ALA A 1 94 ? -20.184 -16.413 5.634 1.00 50.53 94 ALA A O 1
ATOM 763 N N . LYS A 1 95 ? -21.736 -17.920 6.233 1.00 48.97 95 LYS A N 1
ATOM 764 C CA . LYS A 1 95 ? -21.746 -17.572 7.654 1.00 48.97 95 LYS A CA 1
ATOM 765 C C . LYS A 1 95 ? -21.141 -18.717 8.455 1.00 48.97 95 LYS A C 1
ATOM 767 O O . LYS A 1 95 ? -21.767 -19.755 8.599 1.00 48.97 95 LYS A O 1
ATOM 772 N N . GLU A 1 96 ? -20.005 -18.454 9.090 1.00 41.09 96 GLU A N 1
ATOM 773 C CA . GLU A 1 96 ? -19.720 -19.036 10.400 1.00 41.09 96 GLU A CA 1
ATOM 774 C C . GLU A 1 96 ? -19.293 -17.896 11.347 1.00 41.09 96 GLU A C 1
ATOM 776 O O . GLU A 1 96 ? -18.365 -17.138 11.033 1.00 41.09 96 GLU A O 1
ATOM 781 N N . PRO A 1 97 ? -20.009 -17.663 12.462 1.00 42.69 97 PRO A N 1
ATOM 782 C CA . PRO A 1 97 ? -19.722 -16.549 13.352 1.00 42.69 97 PRO A CA 1
ATOM 783 C C . PRO A 1 97 ? -18.465 -16.838 14.182 1.00 42.69 97 PRO A C 1
ATOM 785 O O . PRO A 1 97 ? -18.472 -17.648 15.105 1.00 42.69 97 PRO A O 1
ATOM 788 N N . GLN A 1 98 ? -17.381 -16.112 13.904 1.00 49.22 98 GLN A N 1
ATOM 789 C CA . GLN A 1 98 ? -16.200 -16.066 14.771 1.00 49.22 98 GLN A CA 1
ATOM 790 C C . GLN A 1 98 ? -16.565 -15.401 16.112 1.00 49.22 98 GLN A C 1
ATOM 792 O O . GLN A 1 98 ? -16.548 -14.174 16.253 1.00 49.22 98 GLN A O 1
ATOM 797 N N . VAL A 1 99 ? -16.904 -16.225 17.107 1.00 47.16 99 VAL A N 1
ATOM 798 C CA . VAL A 1 99 ? -17.100 -15.831 18.508 1.00 47.16 99 VAL A CA 1
ATOM 799 C C . VAL A 1 99 ? -15.791 -15.251 19.047 1.00 47.16 99 VAL A C 1
ATOM 801 O O . VAL A 1 99 ? -14.849 -15.971 19.382 1.00 47.16 99 VAL A O 1
ATOM 804 N N . LYS A 1 100 ? -15.723 -13.923 19.165 1.00 47.16 100 LYS A N 1
ATOM 805 C CA . LYS A 1 100 ? -14.638 -13.238 19.876 1.00 47.16 100 LYS A CA 1
ATOM 806 C C . LYS A 1 100 ? -14.774 -13.530 21.370 1.00 47.16 100 LYS A C 1
ATOM 808 O O . LYS A 1 100 ? -15.538 -12.870 22.069 1.00 47.16 100 LYS A O 1
ATOM 813 N N . LYS A 1 101 ? -14.036 -14.521 21.873 1.00 44.75 101 LYS A N 1
ATOM 814 C CA . LYS A 1 101 ? -13.929 -14.779 23.316 1.00 44.75 101 LYS A CA 1
ATOM 815 C C . LYS A 1 101 ? -13.213 -13.595 23.977 1.00 44.75 101 LYS A C 1
ATOM 817 O O . LYS A 1 101 ? -12.014 -13.394 23.787 1.00 44.75 101 LYS A O 1
ATOM 822 N N . ASN A 1 102 ? -13.954 -12.792 24.739 1.00 45.38 102 ASN A N 1
ATOM 823 C CA . ASN A 1 102 ? -13.395 -11.695 25.525 1.00 45.38 102 ASN A CA 1
ATOM 824 C C . ASN A 1 102 ? -12.500 -12.246 26.646 1.00 45.38 102 ASN A C 1
ATOM 826 O O . ASN A 1 102 ? -12.941 -12.983 27.522 1.00 45.38 102 ASN A O 1
ATOM 830 N N . ARG A 1 103 ? -11.231 -11.829 26.651 1.00 55.91 103 ARG A N 1
ATOM 831 C CA . ARG A 1 103 ? -10.188 -12.220 27.616 1.00 55.91 103 ARG A CA 1
ATOM 832 C C . ARG A 1 103 ? -10.279 -11.448 28.948 1.00 55.91 103 ARG A C 1
ATOM 834 O O . ARG A 1 103 ? -9.249 -11.013 29.458 1.00 55.91 103 ARG A O 1
ATOM 841 N N . LYS A 1 104 ? -11.487 -11.193 29.479 1.00 50.88 104 LYS A N 1
ATOM 842 C CA . LYS A 1 104 ? -11.677 -10.303 30.651 1.00 50.88 104 LYS A CA 1
ATOM 843 C C . LYS A 1 104 ? -12.495 -10.869 31.824 1.00 50.88 104 LYS A C 1
ATOM 845 O O . LYS A 1 104 ? -12.850 -10.113 32.717 1.00 50.88 104 LYS A O 1
ATOM 850 N N . THR A 1 105 ? -12.713 -12.177 31.900 1.00 53.84 105 THR A N 1
ATOM 851 C CA . THR A 1 105 ? -13.372 -12.819 33.056 1.00 53.84 105 THR A C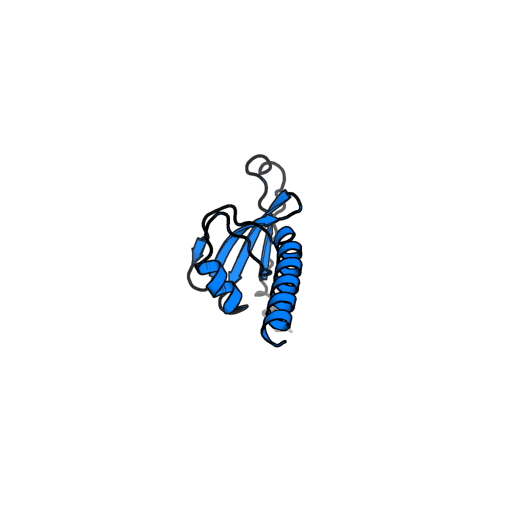A 1
ATOM 852 C C . THR A 1 105 ? -12.654 -14.112 33.441 1.00 53.84 105 THR A C 1
ATOM 854 O O . THR A 1 105 ? -13.094 -15.201 33.106 1.00 53.84 105 THR A O 1
ATOM 857 N N . ARG A 1 106 ? -11.495 -13.994 34.104 1.00 52.28 106 ARG A N 1
ATOM 858 C CA . ARG A 1 106 ? -10.815 -15.095 34.828 1.00 52.28 106 ARG A CA 1
ATOM 859 C C . ARG A 1 106 ? -9.945 -14.563 35.981 1.00 52.28 106 ARG A C 1
ATOM 861 O O . ARG A 1 106 ? -8.761 -14.866 36.065 1.00 52.28 106 ARG A O 1
ATOM 868 N N . ARG A 1 107 ? -10.501 -13.699 36.839 1.00 49.53 107 ARG A N 1
ATOM 869 C CA . ARG A 1 107 ? -9.828 -13.270 38.087 1.00 49.53 107 ARG A CA 1
ATOM 870 C C . ARG A 1 107 ? -10.755 -13.124 39.305 1.00 49.53 107 ARG A C 1
ATOM 872 O O . ARG A 1 107 ? -10.365 -12.474 40.262 1.00 49.53 107 ARG A O 1
ATOM 879 N N . SER A 1 108 ? -11.942 -13.735 39.302 1.00 48.06 108 SER A N 1
ATOM 880 C CA . SER A 1 108 ? -12.846 -13.729 40.469 1.00 48.06 108 SER A CA 1
ATOM 881 C C . SER A 1 108 ? -13.105 -15.109 41.092 1.00 48.06 108 SER A C 1
ATOM 883 O O . SER A 1 108 ? -13.965 -15.212 41.949 1.00 48.06 108 SER A O 1
ATOM 885 N N . GLU A 1 109 ? -12.360 -16.154 40.715 1.00 49.56 109 GLU A N 1
ATOM 886 C CA . GLU A 1 109 ? -12.474 -17.504 41.312 1.00 49.56 109 GLU A CA 1
ATOM 887 C C . GLU A 1 109 ? -11.145 -17.983 41.921 1.00 49.56 109 GLU A C 1
ATOM 889 O O . GLU A 1 109 ? -10.743 -19.133 41.785 1.00 49.56 109 GLU A O 1
ATOM 894 N N . ALA A 1 110 ? -10.415 -17.079 42.569 1.00 52.84 110 ALA A N 1
ATOM 895 C CA . ALA A 1 110 ? -9.288 -17.440 43.425 1.00 52.84 110 ALA A CA 1
ATOM 896 C C . ALA A 1 110 ? -9.392 -16.610 44.707 1.00 52.84 110 ALA A C 1
ATOM 898 O O . ALA A 1 110 ? -8.752 -15.571 44.842 1.00 52.84 110 ALA A O 1
ATOM 899 N N . GLY A 1 111 ? -10.299 -17.018 45.591 1.00 48.09 111 GLY A N 1
ATOM 900 C CA . GLY A 1 111 ? -10.555 -16.333 46.854 1.00 48.09 111 GLY A CA 1
ATOM 901 C C . GLY A 1 111 ? -11.834 -16.818 47.518 1.00 48.09 111 GLY A C 1
ATOM 902 O O . GLY A 1 111 ? -12.770 -16.040 47.628 1.00 48.09 111 GLY A O 1
ATOM 903 N N . LEU A 1 112 ? -11.876 -18.103 47.881 1.00 43.69 112 LEU A N 1
ATOM 904 C CA . LEU A 1 112 ? -12.791 -18.703 48.861 1.00 43.69 112 LEU A CA 1
ATOM 905 C C . LEU A 1 112 ? -12.332 -20.149 49.101 1.00 43.69 112 LEU A C 1
ATOM 907 O O . LEU A 1 112 ? -12.782 -21.070 48.424 1.00 43.69 112 LEU A O 1
ATOM 911 N N . SER A 1 113 ? -11.354 -20.318 49.989 1.00 37.97 113 SER A N 1
ATOM 912 C CA . SER A 1 113 ? -11.413 -21.245 51.126 1.00 37.97 113 SER A CA 1
ATOM 913 C C . SER A 1 113 ? -10.174 -21.088 51.996 1.00 37.97 113 SER A C 1
ATOM 915 O O . SER A 1 113 ? -9.104 -20.754 51.440 1.00 37.97 113 SER A O 1
#

Foldseek 3Di:
DVVVVVVVVVVVVVVVVVVLQLQFWFFADFWDDDVQKIWTWTQGPVRWIKIAIAGCVPDVVLRVVSVVDGHGDGRNDDGPDIDTDDDPVRVPPDDDDPPPDDPPPDDPPPDDD

Organism: NCBI:txid1052879

Radius of gyration: 21.76 Å; chains: 1; 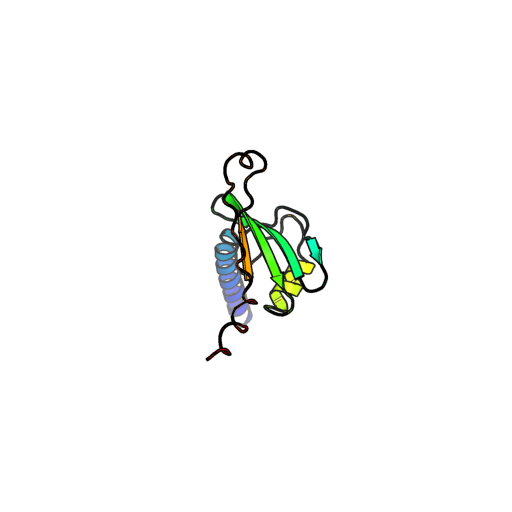bounding box: 58×30×72 Å

Secondary structure (DSSP, 8-state):
-HHHHHHHHHHHHHHHHHHHHTTSPEE-S--EE-SSEEEEEEE-TTS-EEEEEEETTT-HHHHHHHHH--TT-B--PPPSEEEEPPPTTSTTS---------S---SSSS---

Sequence (113 aa):
PSAERFSGELRKTTERLALEVYHWPRIILPPMKRKGHVVIDVSTVTGKVERWTFTKTHSKQAYRDARKASWGDLFPHTPKSVAVRPHFAAAEQAKEPQVKKNRKTRRSEAGLS

pLDDT: mean 79.29, std 18.52, range [37.97, 96.31]